Protein AF-A0A9D1J1G8-F1 (afdb_monomer_lite)

pLDDT: mean 74.61, std 20.09, range [32.44, 95.44]

Radius of gyration: 27.11 Å; chains: 1; bounding box: 72×52×48 Å

Foldseek 3Di:
DPPVVVVVVVVVVVVVVVVVVVVVVVVVVVVVVVVPVPDDDDDDDDDDDDDDDDPPPPPPPPPPDPPCVVVCVLVVPVVLVVLVVVLVVCVVVVHDPVVNVVSVVVND

Structure (mmCIF, N/CA/C/O backbone):
data_AF-A0A9D1J1G8-F1
#
_entry.id   AF-A0A9D1J1G8-F1
#
loop_
_atom_site.group_PDB
_atom_site.id
_atom_site.type_symbol
_atom_site.label_atom_id
_atom_site.label_alt_id
_atom_site.label_comp_id
_atom_site.label_asym_id
_atom_site.label_entity_id
_atom_site.label_seq_id
_atom_site.pdbx_PDB_ins_code
_atom_site.Cartn_x
_atom_site.Cartn_y
_atom_site.Cartn_z
_atom_site.occupancy
_atom_site.B_iso_or_equiv
_atom_site.auth_seq_id
_atom_site.auth_comp_id
_atom_site.auth_asym_id
_atom_site.auth_atom_id
_atom_site.pdbx_PDB_model_num
ATOM 1 N N . MET A 1 1 ? -10.221 23.914 15.869 1.00 51.41 1 MET A N 1
ATOM 2 C CA . MET A 1 1 ? -11.059 23.034 16.709 1.00 51.41 1 MET A CA 1
ATOM 3 C C . MET A 1 1 ? -10.956 21.593 16.200 1.00 51.41 1 MET A C 1
ATOM 5 O O . MET A 1 1 ? -11.740 21.221 15.337 1.00 51.41 1 MET A O 1
ATOM 9 N N . PRO A 1 2 ? -9.970 20.794 16.645 1.00 52.69 2 PRO A N 1
ATOM 10 C CA . PRO A 1 2 ? -9.877 19.368 16.326 1.00 52.69 2 PRO A CA 1
ATOM 11 C C . PRO A 1 2 ? -10.557 18.539 17.432 1.00 52.69 2 PRO A C 1
ATOM 13 O O . PRO A 1 2 ? -9.885 18.036 18.318 1.00 52.69 2 PRO A O 1
ATOM 16 N N . GLN A 1 3 ? -11.894 18.456 17.438 1.00 66.38 3 GLN A N 1
ATOM 17 C CA . GLN A 1 3 ? -12.656 17.749 18.493 1.00 66.38 3 GLN A CA 1
ATOM 18 C C . GLN A 1 3 ? -13.189 16.365 18.071 1.00 66.38 3 GLN A C 1
ATOM 20 O O . GLN A 1 3 ? -13.595 15.580 18.918 1.00 66.38 3 GLN A O 1
ATOM 25 N N . GLY A 1 4 ? -13.140 16.017 16.781 1.00 74.12 4 GLY A N 1
ATOM 26 C CA . GLY A 1 4 ? -13.758 14.779 16.285 1.00 74.12 4 GLY A CA 1
ATOM 27 C C . GLY A 1 4 ? -13.028 13.480 16.657 1.00 74.12 4 GLY A C 1
ATOM 28 O O . GLY A 1 4 ? -13.652 12.424 16.689 1.00 74.12 4 GLY A O 1
ATOM 29 N N . GLN A 1 5 ? -11.722 13.525 16.950 1.00 73.38 5 GLN A N 1
ATOM 30 C CA . GLN A 1 5 ? -10.955 12.311 17.278 1.00 73.38 5 GLN A CA 1
ATOM 31 C C . GLN A 1 5 ? -11.284 11.785 18.681 1.00 73.38 5 GLN A C 1
ATOM 33 O O . GLN A 1 5 ? -11.496 10.586 18.858 1.00 73.38 5 GLN A O 1
ATOM 38 N N . ASP A 1 6 ? -11.419 12.680 19.661 1.00 82.31 6 ASP A N 1
ATOM 39 C CA . ASP A 1 6 ? -11.767 12.301 21.034 1.00 82.31 6 ASP A CA 1
ATOM 40 C C . ASP A 1 6 ? -13.199 11.755 21.131 1.00 82.31 6 ASP A C 1
ATOM 42 O O . ASP A 1 6 ? -13.463 10.790 21.854 1.00 82.31 6 ASP A O 1
ATOM 46 N N . GLU A 1 7 ? -14.129 12.332 20.367 1.00 82.19 7 GLU A N 1
ATOM 47 C CA . GLU A 1 7 ? -15.512 11.856 20.276 1.00 82.19 7 GLU A CA 1
ATOM 48 C C . GLU A 1 7 ? -15.600 10.476 19.618 1.00 82.19 7 GLU A C 1
ATOM 50 O O . GLU A 1 7 ? -16.327 9.605 20.104 1.00 82.19 7 GLU A O 1
ATOM 55 N N . MET A 1 8 ? -14.812 10.239 18.566 1.00 84.38 8 MET A N 1
ATOM 56 C CA . MET A 1 8 ? -14.749 8.939 17.902 1.00 84.38 8 MET A CA 1
ATOM 57 C C . MET A 1 8 ? -14.216 7.852 18.844 1.00 84.38 8 MET A C 1
ATOM 59 O O . MET A 1 8 ? -14.795 6.767 18.902 1.00 84.38 8 MET A O 1
ATOM 63 N N . HIS A 1 9 ? -13.189 8.142 19.650 1.00 89.75 9 HIS A N 1
ATOM 64 C CA . HIS A 1 9 ? -12.688 7.197 20.655 1.00 89.75 9 HIS A CA 1
ATOM 65 C C . HIS A 1 9 ? -13.723 6.888 21.745 1.00 89.75 9 HIS A C 1
ATOM 67 O O . HIS A 1 9 ? -13.885 5.728 22.131 1.00 89.75 9 HIS A O 1
ATOM 73 N N . ARG A 1 10 ? -14.476 7.890 22.216 1.00 89.50 10 ARG A N 1
ATOM 74 C CA . ARG A 1 10 ? -15.559 7.672 23.194 1.00 89.50 10 ARG A CA 1
ATOM 75 C C . ARG A 1 10 ? -16.695 6.836 22.613 1.00 89.50 10 ARG A C 1
ATOM 77 O O . ARG A 1 10 ? -17.200 5.938 23.284 1.00 89.50 10 ARG A O 1
ATOM 84 N N . MET A 1 11 ? -17.066 7.093 21.360 1.00 90.19 11 MET A N 1
ATOM 85 C CA . MET A 1 11 ? -18.099 6.324 20.669 1.00 90.19 11 MET A CA 1
ATOM 86 C C . MET A 1 11 ? -17.666 4.871 20.445 1.00 90.19 11 MET A C 1
ATOM 88 O O . MET A 1 11 ? -18.468 3.961 20.640 1.00 90.19 11 MET A O 1
ATOM 92 N N . GLN A 1 12 ? -16.394 4.634 20.110 1.00 92.19 12 GLN A N 1
ATOM 93 C CA . GLN A 1 12 ? -15.840 3.282 20.000 1.00 92.19 12 GLN A CA 1
ATOM 94 C C . GLN A 1 12 ? -15.898 2.532 21.338 1.00 92.19 12 GLN A C 1
ATOM 96 O O . GLN A 1 12 ? -16.335 1.381 21.373 1.00 92.19 12 GLN A O 1
ATOM 101 N N . GLN A 1 13 ? -15.519 3.180 22.445 1.00 92.56 13 GLN A N 1
ATOM 102 C CA . GLN A 1 13 ? -15.593 2.577 23.781 1.00 92.56 13 GLN A CA 1
ATOM 103 C C . GLN A 1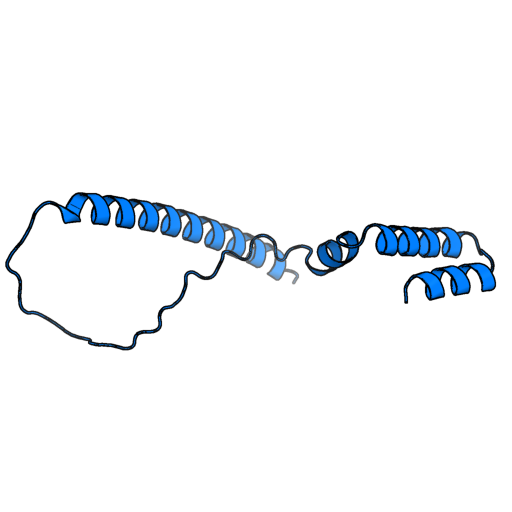 13 ? -17.033 2.203 24.167 1.00 92.56 13 GLN A C 1
ATOM 105 O O . GLN A 1 13 ? -17.270 1.100 24.668 1.00 92.56 13 GLN A O 1
ATOM 110 N N . ASP A 1 14 ? -18.003 3.081 23.894 1.00 92.81 14 ASP A N 1
ATOM 111 C CA . ASP A 1 14 ? -19.423 2.806 24.150 1.00 92.81 14 ASP A CA 1
ATOM 112 C C . ASP A 1 14 ? -19.954 1.663 23.268 1.00 92.81 14 ASP A C 1
ATOM 114 O O . ASP A 1 14 ? -20.630 0.754 23.759 1.00 92.81 14 ASP A O 1
ATOM 118 N N . ALA A 1 15 ? -19.588 1.648 21.982 1.00 93.25 15 ALA A N 1
ATOM 119 C CA . ALA A 1 15 ? -19.988 0.601 21.046 1.00 93.25 15 ALA A CA 1
ATOM 120 C C . ALA A 1 15 ? -19.492 -0.784 21.488 1.00 93.25 15 ALA A C 1
ATOM 122 O O . ALA A 1 15 ? -20.278 -1.734 21.534 1.00 93.25 15 ALA A O 1
ATOM 123 N N . VAL A 1 16 ? -18.216 -0.899 21.874 1.00 95.31 16 VAL A N 1
ATOM 124 C CA . VAL A 1 16 ? -17.632 -2.165 22.351 1.00 95.31 16 VAL A CA 1
ATOM 125 C C . VAL A 1 16 ? -18.343 -2.653 23.614 1.00 95.31 16 VAL A C 1
ATOM 127 O O . VAL A 1 16 ? -18.727 -3.824 23.688 1.00 95.31 16 VAL A O 1
ATOM 130 N N . ARG A 1 17 ? -18.593 -1.758 24.578 1.00 94.75 17 ARG A N 1
ATOM 131 C CA . ARG A 1 17 ? -19.307 -2.091 25.819 1.00 94.75 17 ARG A CA 1
ATOM 132 C C . ARG A 1 17 ? -20.711 -2.642 25.540 1.00 94.75 17 ARG A C 1
ATOM 134 O O . ARG A 1 17 ? -21.082 -3.672 26.102 1.00 94.75 17 ARG A O 1
ATOM 141 N N . ARG A 1 18 ? -21.470 -2.003 24.641 1.00 90.25 18 ARG A N 1
ATOM 142 C CA . ARG A 1 18 ? -22.824 -2.449 24.260 1.00 90.25 18 ARG A CA 1
ATOM 143 C C . ARG A 1 18 ? -22.825 -3.790 23.536 1.00 90.25 18 ARG A C 1
ATOM 145 O O . ARG A 1 18 ? -23.690 -4.620 23.805 1.00 90.25 18 ARG A O 1
ATOM 152 N N . VAL A 1 19 ? -21.868 -4.023 22.635 1.00 92.69 19 VAL A N 1
ATOM 153 C CA . VAL A 1 19 ? -21.735 -5.311 21.931 1.00 92.69 19 VAL A CA 1
ATOM 154 C C . VAL A 1 19 ? -21.444 -6.435 22.922 1.00 92.69 19 VAL A C 1
ATOM 156 O O . VAL A 1 19 ? -22.031 -7.511 22.816 1.00 92.69 19 VAL A O 1
ATOM 159 N N . GLN A 1 20 ? -20.590 -6.184 23.914 1.00 93.19 20 GLN A N 1
ATOM 160 C CA . GLN A 1 20 ? -20.265 -7.170 24.941 1.00 93.19 20 GLN A CA 1
ATOM 161 C C . GLN A 1 20 ? -21.474 -7.498 25.827 1.00 93.19 20 GLN A C 1
ATOM 163 O O . GLN A 1 20 ? -21.768 -8.673 26.055 1.00 93.19 20 GLN A O 1
ATOM 168 N N . GLU A 1 21 ? -22.212 -6.479 26.274 1.00 95.44 21 GLU A N 1
ATOM 169 C CA . GLU A 1 21 ? -23.447 -6.667 27.042 1.00 95.44 21 GLU A CA 1
ATOM 170 C C . GLU A 1 21 ? -24.496 -7.444 26.233 1.00 95.44 21 GLU A C 1
ATOM 172 O O . GLU A 1 21 ? -25.083 -8.409 26.729 1.00 95.44 21 GLU A O 1
ATOM 177 N N . MET A 1 22 ? -24.677 -7.086 24.959 1.00 93.31 22 MET A N 1
ATOM 178 C CA . MET A 1 22 ? -25.604 -7.764 24.055 1.00 93.31 22 MET A CA 1
ATOM 179 C C . MET A 1 22 ? -25.199 -9.219 23.809 1.00 93.31 22 MET A C 1
ATOM 181 O O . MET A 1 22 ? -26.059 -10.097 23.822 1.00 93.31 22 MET A O 1
ATOM 185 N N . GLN A 1 23 ? -23.907 -9.499 23.628 1.00 94.56 23 GLN A N 1
ATOM 186 C CA . GLN A 1 23 ? -23.418 -10.861 23.437 1.00 94.56 23 GLN A CA 1
ATOM 187 C C . GLN A 1 23 ? -23.609 -11.708 24.700 1.00 94.56 23 GLN A C 1
ATOM 189 O O . GLN A 1 23 ? -24.049 -12.854 24.601 1.00 94.56 23 GLN A O 1
ATOM 194 N N . ASN A 1 24 ? -23.326 -11.151 25.881 1.00 92.81 24 ASN A N 1
ATOM 195 C CA . ASN A 1 24 ? -23.549 -11.839 27.151 1.00 92.81 24 ASN A CA 1
ATOM 196 C C . ASN A 1 24 ? -25.042 -12.142 27.357 1.00 92.81 24 ASN A C 1
ATOM 198 O O . ASN A 1 24 ? -25.415 -13.271 27.671 1.00 92.81 24 ASN A O 1
ATOM 202 N N . ARG A 1 25 ? -25.908 -11.161 27.074 1.00 88.69 25 ARG A N 1
ATOM 203 C CA . ARG A 1 25 ? -27.366 -11.318 27.130 1.00 88.69 25 ARG A CA 1
ATOM 204 C C . ARG A 1 25 ? -27.885 -12.345 26.123 1.00 88.69 25 ARG A C 1
ATOM 206 O O . ARG A 1 25 ? -28.763 -13.128 26.464 1.00 88.69 25 ARG A O 1
ATOM 213 N N . ALA A 1 26 ? -27.354 -12.364 24.901 1.00 91.25 26 ALA A N 1
ATOM 214 C CA . ALA A 1 26 ? -27.747 -13.324 23.872 1.00 91.25 26 ALA A CA 1
ATOM 215 C C . ALA A 1 26 ? -27.361 -14.756 24.260 1.00 91.25 26 ALA A C 1
ATOM 217 O O . ALA A 1 26 ? -28.171 -15.665 24.107 1.00 91.25 26 ALA A O 1
ATOM 218 N N . ARG A 1 27 ? -26.158 -14.951 24.815 1.00 88.44 27 ARG A N 1
ATOM 219 C CA . ARG A 1 27 ? -25.720 -16.253 25.340 1.00 88.44 27 ARG A CA 1
ATOM 220 C C . ARG A 1 27 ? -26.648 -16.735 26.452 1.00 88.44 27 ARG A C 1
ATOM 222 O O . ARG A 1 27 ? -27.219 -17.810 26.327 1.00 88.44 27 ARG A O 1
ATOM 229 N N . GLN A 1 28 ? -26.913 -15.881 27.442 1.00 86.31 28 GLN A N 1
ATOM 230 C CA . GLN A 1 28 ? -27.847 -16.195 28.528 1.00 86.31 28 GLN A CA 1
ATOM 231 C C . GLN A 1 28 ? -29.263 -16.498 28.021 1.00 86.31 28 GLN A C 1
ATOM 233 O O . GLN A 1 28 ? -29.912 -17.404 28.533 1.00 86.31 28 GLN A O 1
ATOM 238 N N . ALA A 1 29 ? -29.744 -15.781 27.000 1.00 82.88 29 ALA A N 1
ATOM 239 C CA . ALA A 1 29 ? -31.050 -16.038 26.397 1.00 82.88 29 ALA A CA 1
ATOM 240 C C . ALA A 1 29 ? -31.102 -17.382 25.650 1.00 82.88 29 ALA A C 1
ATOM 242 O O . ALA A 1 29 ? -32.117 -18.074 25.726 1.00 82.88 29 ALA A O 1
ATOM 243 N N . VAL A 1 30 ? -30.029 -17.779 24.956 1.00 83.38 30 VAL A N 1
ATOM 244 C CA . VAL A 1 30 ? -29.929 -19.091 24.288 1.00 83.38 30 VAL A CA 1
ATOM 245 C C . VAL A 1 30 ? -29.841 -20.222 25.313 1.00 83.38 30 VAL A C 1
ATOM 247 O O . VAL A 1 30 ? -30.518 -21.236 25.144 1.00 83.38 30 VAL A O 1
ATOM 250 N N . ASP A 1 31 ? -29.081 -20.036 26.393 1.00 76.25 31 ASP A N 1
ATOM 251 C CA . ASP A 1 31 ? -28.976 -21.014 27.481 1.00 76.25 31 ASP A CA 1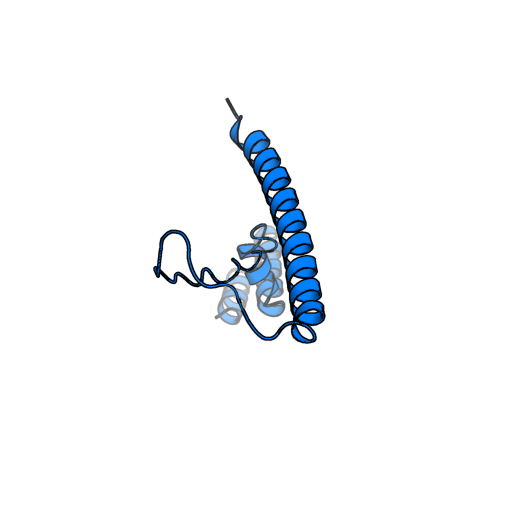
ATOM 252 C C . ASP A 1 31 ? -30.318 -21.174 28.219 1.00 76.25 31 ASP A C 1
ATOM 254 O O . ASP A 1 31 ? -30.792 -22.297 28.397 1.00 76.25 31 ASP A O 1
ATOM 258 N N . HIS A 1 32 ? -31.014 -20.074 28.535 1.00 72.94 32 HIS A N 1
ATOM 259 C CA . HIS A 1 32 ? -32.374 -20.129 29.090 1.00 72.94 32 HIS A CA 1
ATOM 260 C C . HIS A 1 32 ? -33.392 -20.737 28.118 1.00 72.94 32 HIS A C 1
ATOM 262 O O . HIS A 1 32 ? -34.282 -21.464 28.554 1.00 72.94 32 HIS A O 1
ATOM 268 N N . SER A 1 33 ? -33.261 -20.493 26.811 1.00 69.00 33 SER A N 1
ATOM 269 C CA . SER A 1 33 ? -34.135 -21.110 25.801 1.00 69.00 33 SER A CA 1
ATOM 270 C C . SER A 1 33 ? -33.894 -22.617 25.681 1.00 69.00 33 SER A C 1
ATOM 272 O O . SER A 1 33 ? -34.836 -23.372 25.456 1.00 69.00 33 SER A O 1
ATOM 274 N N . ARG A 1 34 ? -32.651 -23.078 25.869 1.00 61.84 34 ARG A N 1
ATOM 275 C CA . ARG A 1 34 ? -32.318 -24.510 25.906 1.00 61.84 34 ARG A CA 1
ATOM 276 C C . ARG A 1 34 ? -32.794 -25.186 27.190 1.00 61.84 34 ARG A C 1
ATOM 278 O O . ARG A 1 34 ? -33.265 -26.316 27.120 1.00 61.84 34 ARG A O 1
ATOM 285 N N . GLN A 1 35 ? -32.728 -24.502 28.331 1.00 58.28 35 GLN A N 1
ATOM 286 C CA . GLN A 1 35 ? -33.202 -25.041 29.609 1.00 58.28 35 GLN A CA 1
ATOM 287 C C . GLN A 1 35 ? -34.743 -25.017 29.721 1.00 58.28 35 GLN A C 1
ATOM 289 O O . GLN A 1 35 ? -35.326 -25.924 30.309 1.00 58.28 35 GLN A O 1
ATOM 294 N N . GLY A 1 36 ? -35.415 -24.031 29.111 1.00 51.59 36 GLY A N 1
ATOM 295 C CA . GLY A 1 36 ? -36.880 -23.891 29.100 1.00 51.59 36 GLY A CA 1
ATOM 296 C C . GLY A 1 36 ? -37.618 -24.773 28.083 1.00 51.59 36 GLY A C 1
ATOM 297 O O . GLY A 1 36 ? -38.835 -24.900 28.159 1.00 51.59 36 GLY A O 1
ATOM 298 N N . ALA A 1 37 ? -36.908 -25.430 27.159 1.00 47.94 37 ALA A N 1
ATOM 299 C CA . ALA A 1 37 ? -37.511 -26.319 26.159 1.00 47.94 37 ALA A CA 1
ATOM 300 C C . ALA A 1 37 ? -37.895 -27.715 26.700 1.00 47.94 37 ALA A C 1
ATOM 302 O O . ALA A 1 37 ? -38.312 -28.571 25.921 1.00 47.94 37 ALA A O 1
ATOM 303 N N . SER A 1 38 ? -37.761 -27.961 28.010 1.00 47.62 38 SER A N 1
ATOM 304 C CA . SER A 1 38 ? -38.104 -29.251 28.633 1.00 47.62 38 SER A CA 1
ATOM 305 C C . SER A 1 38 ? -39.159 -29.186 29.740 1.00 47.62 38 SER A C 1
ATOM 307 O O . SER A 1 38 ? -39.502 -30.235 30.276 1.00 47.62 38 SER A O 1
ATOM 309 N N . ASP A 1 39 ? -39.743 -28.017 30.034 1.00 48.03 39 ASP A N 1
ATOM 310 C CA . ASP A 1 39 ? -40.888 -27.951 30.949 1.00 48.03 39 ASP A CA 1
ATOM 311 C C . ASP A 1 39 ? -41.768 -26.717 30.701 1.00 48.03 39 ASP A C 1
ATOM 313 O O . ASP A 1 39 ? -41.542 -25.657 31.281 1.00 48.03 39 ASP A O 1
ATOM 317 N N . GLN A 1 40 ? -42.734 -26.850 29.784 1.00 38.84 40 GLN A N 1
ATOM 318 C CA . GLN A 1 40 ? -44.114 -26.348 29.920 1.00 38.84 40 GLN A CA 1
ATOM 319 C C . GLN A 1 40 ? -44.850 -26.422 28.581 1.00 38.84 40 GLN A C 1
ATOM 321 O O . GLN A 1 40 ? -44.796 -25.532 27.731 1.00 38.84 40 GLN A O 1
ATOM 326 N N . GLY A 1 41 ? -45.602 -27.509 28.426 1.00 44.62 41 GLY A N 1
ATOM 327 C CA . GLY A 1 41 ? -46.804 -27.488 27.614 1.00 44.62 41 GLY A CA 1
ATOM 328 C C . GLY A 1 41 ? -47.916 -26.714 28.33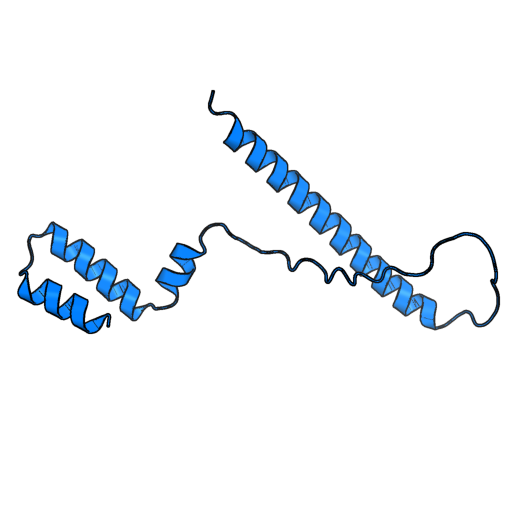2 1.00 44.62 41 GLY A C 1
ATOM 329 O O . GLY A 1 41 ? -48.097 -26.849 29.536 1.00 44.62 41 GLY A O 1
ATOM 330 N N . ALA A 1 42 ? -48.695 -2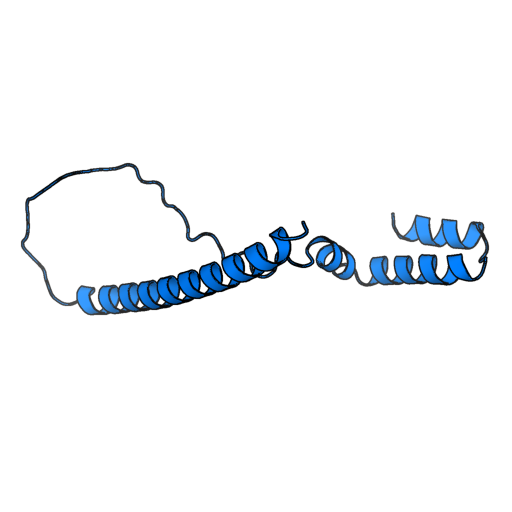5.992 27.526 1.00 45.53 42 ALA A N 1
ATOM 331 C CA . ALA A 1 42 ? -50.022 -25.434 27.795 1.00 45.53 42 ALA A CA 1
ATOM 332 C C . ALA A 1 42 ? -50.143 -24.136 28.633 1.00 45.53 42 ALA A C 1
ATOM 334 O O . ALA A 1 42 ? -49.863 -24.090 29.822 1.00 45.53 42 ALA A O 1
ATOM 335 N N . LYS A 1 43 ? -50.788 -23.155 27.971 1.00 43.75 43 LYS A N 1
ATOM 336 C CA . LYS A 1 43 ? -51.407 -21.896 28.438 1.00 43.75 43 LYS A CA 1
ATOM 337 C C . LYS A 1 43 ? -50.496 -20.680 28.648 1.00 43.75 43 LYS A C 1
ATOM 339 O O . LYS A 1 43 ? -49.972 -20.482 29.729 1.00 43.75 43 LYS A O 1
ATOM 344 N N . GLN A 1 44 ? -50.543 -19.752 27.685 1.00 36.25 44 GLN A N 1
ATOM 345 C CA . GLN A 1 44 ? -51.166 -18.442 27.928 1.00 36.25 44 GLN A CA 1
ATOM 346 C C . GLN A 1 44 ? -51.501 -17.755 26.594 1.00 36.25 44 GLN A C 1
ATOM 348 O O . GLN A 1 44 ? -50.623 -17.297 25.868 1.00 36.25 44 GLN A O 1
ATOM 353 N N . GLU A 1 45 ? -52.791 -17.680 26.272 1.00 46.09 45 GLU A N 1
ATOM 354 C CA . GLU A 1 45 ? -53.298 -16.761 25.259 1.00 46.09 45 GLU A CA 1
ATOM 355 C C . GLU A 1 45 ? -53.558 -15.378 25.878 1.00 46.09 45 GLU A C 1
ATOM 357 O O . GLU A 1 45 ? -54.089 -15.266 26.984 1.00 46.09 45 GLU A O 1
ATOM 362 N N . LYS A 1 46 ? -53.313 -14.361 25.042 1.00 42.56 46 LYS A N 1
ATOM 363 C CA . LYS A 1 46 ? -53.991 -13.056 24.953 1.00 42.56 46 LYS A CA 1
ATOM 364 C C . LYS A 1 46 ? -53.432 -11.871 25.758 1.00 42.56 46 LYS A C 1
ATOM 366 O O . LYS A 1 46 ? -53.689 -11.708 26.944 1.00 42.56 46 LYS A O 1
ATOM 371 N N . GLY A 1 47 ? -52.832 -10.935 25.013 1.00 33.81 47 GLY A N 1
ATOM 372 C CA . GLY A 1 47 ? -52.800 -9.515 25.367 1.00 33.81 47 GLY A CA 1
ATOM 373 C C . GLY A 1 47 ? -51.714 -8.703 24.659 1.00 33.81 47 GLY A C 1
ATOM 374 O O . GLY A 1 47 ? -50.560 -8.772 25.051 1.00 33.81 47 GLY A O 1
ATOM 375 N N . THR A 1 48 ? -52.129 -7.857 23.707 1.00 32.44 48 THR A N 1
ATOM 376 C CA . THR A 1 48 ? -51.419 -6.652 23.224 1.00 32.44 48 THR A CA 1
ATOM 377 C C . THR A 1 48 ? -50.320 -6.821 22.158 1.00 32.44 48 THR A C 1
ATOM 379 O O . THR A 1 48 ? -49.141 -6.994 22.430 1.00 32.44 48 THR A O 1
ATOM 382 N N . SER A 1 49 ? -50.778 -6.599 20.920 1.00 41.03 49 SER A N 1
ATOM 383 C CA . SER A 1 49 ? -50.187 -5.719 19.898 1.00 41.03 49 SER A CA 1
ATOM 384 C C . SER A 1 49 ? -48.833 -6.068 19.268 1.00 41.03 49 SER A C 1
ATOM 386 O O . SER A 1 49 ? -47.773 -5.825 19.835 1.00 41.03 49 SER A O 1
ATOM 388 N N . ARG A 1 50 ? -48.944 -6.385 17.967 1.00 37.91 50 ARG A N 1
ATOM 389 C CA . ARG A 1 50 ? -48.011 -6.136 16.847 1.00 37.91 50 ARG A CA 1
ATOM 390 C C . ARG A 1 50 ? -47.401 -7.401 16.248 1.00 37.91 50 ARG A C 1
ATOM 392 O O . ARG A 1 50 ? -46.233 -7.717 16.444 1.00 37.91 50 ARG A O 1
ATOM 399 N N . GLN A 1 51 ? -48.212 -8.062 15.423 1.00 38.00 51 GLN A N 1
ATOM 400 C CA . GLN A 1 51 ? -47.695 -8.850 14.315 1.00 38.00 51 GLN A CA 1
ATOM 401 C C . GLN A 1 51 ? -46.859 -7.953 13.392 1.00 38.00 51 GLN A C 1
ATOM 403 O O . GLN A 1 51 ? -47.308 -6.912 12.917 1.00 38.00 51 GLN A O 1
ATOM 408 N N . GLU A 1 52 ? -45.630 -8.413 13.187 1.00 43.00 52 GLU A N 1
ATOM 409 C CA . GLU A 1 52 ? -45.028 -8.564 11.867 1.00 43.00 52 GLU A CA 1
ATOM 410 C C . GLU A 1 52 ? -44.753 -7.276 11.088 1.00 43.00 52 GLU A C 1
ATOM 412 O O . GLU A 1 52 ? -45.413 -6.922 10.119 1.00 43.00 52 GLU A O 1
ATOM 417 N N . GLN A 1 53 ? -43.596 -6.693 11.390 1.00 37.28 53 GLN A N 1
ATOM 418 C CA . GLN A 1 53 ? -42.617 -6.621 10.315 1.00 37.28 53 GLN A CA 1
ATOM 419 C C . GLN A 1 53 ? -41.354 -7.333 10.780 1.00 37.28 53 GLN A C 1
ATOM 421 O O . GLN A 1 53 ? -40.549 -6.810 11.548 1.00 37.28 53 GLN A O 1
ATOM 426 N N . SER A 1 54 ? -41.248 -8.583 10.338 1.00 49.00 54 SER A N 1
ATOM 427 C CA . SER A 1 54 ? -40.005 -9.328 10.300 1.00 49.00 54 SER A CA 1
ATOM 428 C C . SER A 1 54 ? -39.016 -8.524 9.461 1.00 49.00 54 SER A C 1
ATOM 430 O O . SER A 1 54 ? -39.040 -8.555 8.235 1.00 49.00 54 SER A O 1
ATOM 432 N N . VAL A 1 55 ? -38.162 -7.757 10.123 1.00 44.94 55 VAL A N 1
ATOM 433 C CA . VAL A 1 55 ? -36.805 -7.602 9.629 1.00 44.94 55 VAL A CA 1
ATOM 434 C C . VAL A 1 55 ? -36.002 -8.483 10.555 1.00 44.94 55 VAL A C 1
ATOM 436 O O . VAL A 1 55 ? -35.714 -8.116 11.693 1.00 44.94 55 VAL A O 1
ATOM 439 N N . ALA A 1 56 ? -35.702 -9.689 10.082 1.00 50.06 56 ALA A N 1
ATOM 440 C CA . ALA A 1 56 ? -34.568 -10.441 10.569 1.00 50.06 56 ALA A CA 1
ATOM 441 C C . ALA A 1 56 ? -33.339 -9.539 10.395 1.00 50.06 56 ALA A C 1
ATOM 443 O O . ALA A 1 56 ? -32.660 -9.568 9.371 1.00 50.06 56 ALA A O 1
ATOM 444 N N . ALA A 1 57 ? -33.086 -8.673 11.373 1.00 54.88 57 ALA A N 1
ATOM 445 C CA . ALA A 1 57 ? -31.804 -8.030 11.525 1.00 54.88 57 ALA A CA 1
ATOM 446 C C . ALA A 1 57 ? -30.884 -9.153 11.987 1.00 54.88 57 ALA A C 1
ATOM 448 O O . ALA A 1 57 ? -30.739 -9.423 13.180 1.00 54.88 57 ALA A O 1
ATOM 449 N N . ALA A 1 58 ? -30.342 -9.874 11.000 1.00 54.81 58 ALA A N 1
ATOM 450 C CA . ALA A 1 58 ? -29.150 -10.675 11.175 1.00 54.81 58 ALA A CA 1
ATOM 451 C C . ALA A 1 58 ? -28.211 -9.892 12.102 1.00 54.81 58 ALA A C 1
ATOM 453 O O . ALA A 1 58 ? -28.090 -8.673 11.917 1.00 54.81 58 ALA A O 1
ATOM 454 N N . PRO A 1 59 ? -27.593 -10.539 13.108 1.00 55.62 59 PRO A N 1
ATOM 455 C CA . PRO A 1 59 ? -26.644 -9.846 13.961 1.00 55.62 59 PRO A CA 1
ATOM 456 C C . PRO A 1 59 ? -25.683 -9.111 13.024 1.00 55.62 59 PRO A C 1
ATOM 458 O O . PRO A 1 59 ? -25.142 -9.766 12.122 1.00 55.62 59 PRO A O 1
ATOM 461 N N . PRO A 1 60 ? -25.527 -7.776 13.136 1.00 56.59 60 PRO A N 1
ATOM 462 C CA . PRO A 1 60 ? -24.503 -7.098 12.372 1.00 56.59 60 PRO A CA 1
ATOM 463 C C . PRO A 1 60 ? -23.226 -7.810 12.783 1.00 56.59 60 PRO A C 1
ATOM 465 O O . PRO A 1 60 ? -22.848 -7.779 13.957 1.00 56.59 60 PRO A O 1
ATOM 468 N N . LYS A 1 61 ? -22.650 -8.585 11.852 1.00 56.62 61 LYS A N 1
ATOM 469 C CA . LYS A 1 61 ? -21.369 -9.245 12.072 1.00 56.62 61 LYS A CA 1
ATOM 470 C C . LYS A 1 61 ? -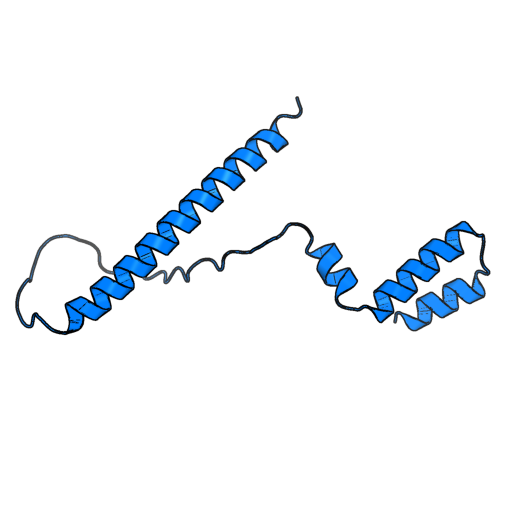20.484 -8.152 12.652 1.00 56.62 61 LYS A C 1
ATOM 472 O O . LYS A 1 61 ? -20.413 -7.097 12.014 1.00 56.62 61 LYS A O 1
ATOM 477 N N . PRO A 1 62 ? -19.902 -8.330 13.851 1.00 50.09 62 PRO A N 1
ATOM 478 C CA . PRO A 1 62 ? -18.971 -7.351 14.362 1.00 50.09 62 PRO A CA 1
ATOM 479 C C . PRO A 1 62 ? -17.902 -7.242 13.285 1.00 50.09 62 PRO A C 1
ATOM 481 O O . PRO A 1 62 ? -17.157 -8.190 13.040 1.00 50.09 62 PRO A O 1
ATOM 484 N N . GLN A 1 63 ? -17.929 -6.125 12.560 1.00 55.19 63 GLN A N 1
ATOM 485 C CA . GLN A 1 63 ? -16.879 -5.697 11.658 1.00 55.19 63 GLN A CA 1
ATOM 486 C C . GLN A 1 63 ? -15.698 -5.402 12.576 1.00 55.19 63 GLN A C 1
ATOM 488 O O . GLN A 1 63 ? -15.454 -4.266 12.975 1.00 55.19 63 GLN A O 1
ATOM 493 N N . GLY A 1 64 ? -15.053 -6.477 13.028 1.00 54.47 64 GLY A N 1
ATOM 494 C CA . GLY A 1 64 ? -13.797 -6.430 13.733 1.00 54.47 64 GLY A CA 1
ATOM 495 C C . GLY A 1 64 ? -12.821 -5.714 12.821 1.00 54.47 64 GLY A C 1
ATOM 496 O O . GLY A 1 64 ? -12.659 -6.097 11.668 1.00 54.47 64 GLY A O 1
ATOM 497 N N . ALA A 1 65 ? -12.241 -4.640 13.343 1.00 57.00 65 ALA A N 1
ATOM 498 C CA . ALA A 1 65 ? -11.122 -3.935 12.745 1.00 57.00 65 ALA A CA 1
ATOM 499 C C . ALA A 1 65 ? -11.332 -3.468 11.289 1.00 57.00 65 ALA A C 1
ATOM 501 O O . ALA A 1 65 ? -10.597 -3.848 10.389 1.00 57.00 65 ALA A O 1
ATOM 502 N N . GLN A 1 66 ? -12.213 -2.488 11.063 1.00 55.53 66 GLN A N 1
ATOM 503 C CA . GLN A 1 66 ? -12.122 -1.641 9.854 1.00 55.53 66 GLN A CA 1
ATOM 504 C C . GLN A 1 66 ? -10.875 -0.721 9.845 1.00 55.53 66 GLN A C 1
ATOM 506 O O . GLN A 1 66 ? -10.805 0.231 9.076 1.00 55.53 66 GLN A O 1
ATOM 511 N N . GLY A 1 67 ? -9.887 -0.969 10.711 1.00 63.34 67 GLY A N 1
ATOM 512 C CA . GLY A 1 67 ? -8.766 -0.065 10.962 1.00 63.34 67 GLY A CA 1
ATOM 513 C C . GLY A 1 67 ? -7.654 -0.079 9.914 1.00 63.34 67 GLY A C 1
ATOM 514 O O . GLY A 1 67 ? -6.880 0.865 9.882 1.00 63.34 67 GLY A O 1
ATOM 515 N N . ILE A 1 68 ? -7.559 -1.096 9.052 1.00 63.38 68 ILE A N 1
ATOM 516 C CA . ILE A 1 68 ? -6.497 -1.179 8.030 1.00 63.38 68 ILE A CA 1
ATOM 517 C C . ILE A 1 68 ? -6.918 -1.984 6.796 1.00 63.38 68 ILE A C 1
ATOM 519 O O . ILE A 1 68 ? -6.062 -2.477 6.083 1.00 63.38 68 ILE A O 1
ATOM 523 N N . ALA A 1 69 ? -8.213 -2.075 6.473 1.00 70.56 69 ALA A N 1
ATOM 524 C CA . ALA A 1 69 ? -8.695 -2.802 5.287 1.00 70.56 69 ALA A CA 1
ATOM 525 C C . ALA A 1 69 ? -7.852 -2.612 3.993 1.00 70.56 69 ALA A C 1
ATOM 527 O O . ALA A 1 69 ? -7.588 -3.612 3.327 1.00 70.56 69 ALA A O 1
ATOM 528 N N . PRO A 1 70 ? -7.363 -1.401 3.636 1.00 77.56 70 PRO A N 1
ATOM 529 C CA . PRO A 1 70 ? -6.476 -1.247 2.479 1.00 77.56 70 PRO A CA 1
ATOM 530 C C . PRO A 1 70 ? -5.059 -1.806 2.691 1.00 77.56 70 PRO A C 1
ATOM 532 O O . PRO A 1 70 ? -4.458 -2.282 1.736 1.00 77.56 70 PRO A O 1
ATOM 535 N N . LEU A 1 71 ? -4.522 -1.768 3.915 1.00 81.25 71 LEU A N 1
ATOM 536 C CA . LEU A 1 71 ? -3.221 -2.361 4.244 1.00 81.25 71 LEU A CA 1
ATOM 537 C C . LEU A 1 71 ? -3.298 -3.888 4.344 1.00 81.25 71 LEU A C 1
ATOM 539 O O . LEU A 1 71 ? -2.360 -4.574 3.961 1.00 81.25 71 LEU A O 1
ATOM 543 N N . ASP A 1 72 ? -4.420 -4.407 4.831 1.00 83.88 72 ASP A N 1
ATOM 544 C CA . ASP A 1 72 ? -4.676 -5.841 4.947 1.00 83.88 72 ASP A CA 1
ATOM 545 C C . ASP A 1 72 ? -4.820 -6.460 3.550 1.00 83.88 72 ASP A C 1
ATOM 547 O O . ASP A 1 72 ? -4.159 -7.441 3.229 1.00 83.88 72 ASP A O 1
ATOM 551 N N . ALA A 1 73 ? -5.574 -5.799 2.663 1.00 82.38 73 ALA A N 1
ATOM 552 C CA . ALA A 1 73 ? -5.660 -6.166 1.250 1.00 82.38 73 ALA A CA 1
ATOM 553 C C . ALA A 1 73 ? -4.313 -6.039 0.517 1.00 82.38 73 ALA A C 1
ATOM 555 O O . ALA A 1 73 ? -4.043 -6.824 -0.388 1.00 82.38 73 ALA A O 1
ATOM 556 N N . LEU A 1 74 ? -3.466 -5.075 0.910 1.00 85.44 74 LEU A N 1
ATOM 557 C CA . LEU A 1 74 ? -2.102 -4.962 0.394 1.00 85.44 74 LEU A CA 1
ATOM 558 C C . LEU A 1 74 ? -1.278 -6.186 0.818 1.00 85.44 74 LEU A C 1
ATOM 560 O O . LEU A 1 74 ? -0.790 -6.902 -0.045 1.00 85.44 74 LEU A O 1
ATOM 564 N N . MET A 1 75 ? -1.198 -6.473 2.124 1.00 86.81 75 MET A N 1
ATOM 565 C CA . MET A 1 75 ? -0.379 -7.558 2.692 1.00 86.81 75 MET A CA 1
ATOM 566 C C . MET A 1 75 ? -0.890 -8.972 2.384 1.00 86.81 75 MET A C 1
ATOM 568 O O . MET A 1 75 ? -0.140 -9.939 2.544 1.00 86.81 75 MET A O 1
ATOM 572 N N . GLN A 1 76 ? -2.140 -9.108 1.938 1.00 90.88 76 GLN A N 1
ATOM 573 C CA . GLN A 1 76 ? -2.745 -10.388 1.576 1.00 90.88 76 GLN A CA 1
ATOM 574 C C . GLN A 1 76 ? -2.026 -11.081 0.410 1.00 90.88 76 GLN A C 1
ATOM 576 O O . GLN A 1 76 ? -2.006 -12.311 0.355 1.00 90.88 76 GLN A O 1
ATOM 581 N N . ASP A 1 77 ? -1.398 -10.311 -0.482 1.00 91.81 77 ASP A N 1
ATOM 582 C CA . ASP A 1 77 ? -0.507 -10.829 -1.516 1.00 91.81 77 ASP A CA 1
ATOM 583 C C . ASP A 1 77 ? 0.943 -10.474 -1.164 1.00 91.81 77 ASP A C 1
ATOM 585 O O . ASP A 1 77 ? 1.432 -9.368 -1.413 1.00 91.81 77 ASP A O 1
ATOM 589 N N . SER A 1 78 ? 1.627 -11.424 -0.525 1.00 90.25 78 SER A N 1
ATOM 590 C CA . SER A 1 78 ? 2.994 -11.229 -0.038 1.00 90.25 78 SER A CA 1
ATOM 591 C C . SER A 1 78 ? 4.006 -11.034 -1.171 1.00 90.25 78 SER A C 1
ATOM 593 O O . SER A 1 78 ? 4.987 -10.318 -0.977 1.00 90.25 78 SER A O 1
ATOM 595 N N . GLU A 1 79 ? 3.772 -11.620 -2.349 1.00 93.31 79 GLU A N 1
ATOM 596 C CA . GLU A 1 79 ? 4.654 -11.479 -3.513 1.00 93.31 79 GLU A CA 1
ATOM 597 C C . GLU A 1 79 ? 4.513 -10.083 -4.125 1.00 93.31 79 GLU A C 1
ATOM 599 O O . GLU A 1 79 ? 5.505 -9.361 -4.256 1.00 93.31 79 GLU A O 1
ATOM 604 N N . ARG A 1 80 ? 3.278 -9.642 -4.393 1.00 91.69 80 ARG A N 1
ATOM 605 C CA . ARG A 1 80 ? 3.013 -8.279 -4.882 1.00 91.69 80 ARG A CA 1
ATOM 606 C C . ARG A 1 80 ? 3.470 -7.224 -3.881 1.00 91.69 80 ARG A C 1
ATOM 608 O O . ARG A 1 80 ? 4.071 -6.228 -4.280 1.00 91.69 80 ARG A O 1
ATOM 615 N N . THR A 1 81 ? 3.241 -7.448 -2.586 1.00 93.44 81 THR A N 1
ATOM 616 C CA . THR A 1 81 ? 3.717 -6.546 -1.522 1.00 93.44 81 THR A CA 1
ATOM 617 C C . THR A 1 81 ? 5.234 -6.426 -1.532 1.00 93.44 81 THR A C 1
ATOM 619 O O . THR A 1 81 ? 5.763 -5.319 -1.440 1.00 93.44 81 THR A O 1
ATOM 622 N N . LEU A 1 82 ? 5.947 -7.545 -1.674 1.00 94.50 82 LEU A N 1
ATOM 623 C CA . LEU A 1 82 ? 7.404 -7.553 -1.744 1.00 94.50 82 LEU A CA 1
ATOM 624 C C . LEU A 1 82 ? 7.906 -6.791 -2.976 1.00 94.50 82 LEU A C 1
ATOM 626 O O . LEU A 1 82 ? 8.808 -5.965 -2.843 1.00 94.50 82 LEU A O 1
ATOM 630 N N . ILE A 1 83 ? 7.294 -6.998 -4.146 1.00 94.62 83 ILE A N 1
ATOM 631 C CA . ILE A 1 83 ? 7.642 -6.263 -5.372 1.00 94.62 83 ILE A CA 1
ATOM 632 C C . ILE A 1 83 ? 7.394 -4.755 -5.192 1.00 94.62 83 ILE A C 1
ATOM 634 O O . ILE A 1 83 ? 8.250 -3.950 -5.554 1.00 94.62 83 ILE A O 1
ATOM 638 N N . LEU A 1 84 ? 6.280 -4.349 -4.574 1.00 93.19 84 LEU A N 1
ATOM 639 C CA . LEU A 1 84 ? 5.986 -2.938 -4.283 1.00 93.19 84 LEU A CA 1
ATOM 640 C C . LEU A 1 84 ? 7.010 -2.306 -3.331 1.00 93.19 84 LEU A C 1
ATOM 642 O O . LEU A 1 84 ? 7.445 -1.176 -3.562 1.00 93.19 84 LEU A O 1
ATOM 646 N N . ILE A 1 85 ? 7.426 -3.029 -2.286 1.00 93.88 85 ILE A N 1
ATOM 647 C CA . ILE A 1 85 ? 8.478 -2.575 -1.365 1.00 93.88 85 ILE A CA 1
ATOM 648 C C . ILE A 1 85 ? 9.811 -2.432 -2.109 1.00 93.88 85 ILE A C 1
ATOM 650 O O . ILE A 1 85 ? 10.498 -1.428 -1.925 1.00 93.88 85 ILE A O 1
ATOM 654 N N . LEU A 1 86 ? 10.161 -3.388 -2.976 1.00 93.62 86 LEU A N 1
ATOM 655 C CA . LEU A 1 86 ? 11.370 -3.316 -3.798 1.00 93.62 86 LEU A CA 1
ATOM 656 C C . LEU A 1 86 ? 11.345 -2.108 -4.736 1.00 93.62 86 LEU A C 1
ATOM 658 O O . LEU A 1 86 ? 12.323 -1.371 -4.779 1.00 93.62 86 LEU A O 1
ATOM 662 N N . ILE A 1 87 ? 10.232 -1.861 -5.432 1.00 93.50 87 ILE A N 1
ATOM 663 C CA . ILE A 1 87 ? 10.052 -0.678 -6.289 1.00 93.50 87 ILE A CA 1
ATOM 664 C C . ILE A 1 87 ? 10.252 0.610 -5.478 1.00 93.50 87 ILE A C 1
ATOM 666 O O . ILE A 1 87 ? 10.979 1.500 -5.914 1.00 93.50 87 ILE A O 1
ATOM 670 N N . LEU A 1 88 ? 9.649 0.709 -4.288 1.00 92.81 88 LEU A N 1
ATOM 671 C CA . LEU A 1 88 ? 9.760 1.886 -3.418 1.00 92.81 88 LEU A CA 1
ATOM 672 C C . LEU A 1 88 ? 11.207 2.123 -2.946 1.00 92.81 88 LEU A C 1
ATOM 674 O O . LEU A 1 88 ? 11.693 3.258 -2.929 1.00 92.81 88 LEU A O 1
ATOM 678 N N . LEU A 1 89 ? 11.901 1.043 -2.585 1.00 93.69 89 LEU A N 1
ATOM 679 C CA . LEU A 1 89 ? 13.280 1.078 -2.105 1.00 93.69 89 LEU A CA 1
ATOM 680 C C . LEU A 1 89 ? 14.239 1.462 -3.241 1.00 93.69 89 LEU A C 1
ATOM 682 O O . LEU A 1 89 ? 15.008 2.411 -3.109 1.00 93.69 89 LEU A O 1
ATOM 686 N N . LEU A 1 90 ? 14.107 0.810 -4.396 1.00 92.81 90 LEU A N 1
ATOM 687 C CA . LEU A 1 90 ? 14.907 1.061 -5.598 1.00 92.81 90 LEU A CA 1
ATOM 688 C C . LEU A 1 90 ? 14.655 2.453 -6.197 1.00 92.81 90 LEU A C 1
ATOM 690 O O . LEU A 1 90 ? 15.584 3.101 -6.684 1.00 92.81 90 LEU A O 1
ATOM 694 N N . SER A 1 91 ? 13.421 2.959 -6.115 1.00 87.19 91 SER A N 1
ATOM 695 C CA . SER A 1 91 ? 13.089 4.321 -6.546 1.00 87.19 91 SER A CA 1
ATOM 696 C C . SER A 1 91 ? 13.841 5.385 -5.739 1.00 87.19 91 SER A C 1
ATOM 698 O O . SER A 1 91 ? 14.090 6.472 -6.263 1.00 87.19 91 SER A O 1
ATOM 700 N N . SER A 1 92 ? 14.208 5.095 -4.487 1.00 84.88 92 SER A N 1
ATOM 701 C CA . SER A 1 92 ? 14.977 6.020 -3.644 1.00 84.88 92 SER A CA 1
ATOM 702 C C . SER A 1 92 ? 16.455 6.078 -4.048 1.00 84.88 92 SER A C 1
ATOM 704 O O . SER A 1 92 ? 17.102 7.112 -3.882 1.00 84.88 92 SER A O 1
ATOM 706 N N . GLU A 1 93 ? 16.975 5.002 -4.645 1.00 86.38 93 GLU A N 1
ATOM 707 C CA . GLU A 1 93 ? 18.383 4.863 -5.040 1.00 86.38 93 GLU A CA 1
ATOM 708 C C . GLU A 1 93 ? 18.655 5.205 -6.517 1.00 86.38 93 GLU A C 1
ATOM 710 O O . GLU A 1 93 ? 19.756 4.981 -7.011 1.00 86.38 93 GLU A O 1
ATOM 715 N N . LYS A 1 94 ? 17.682 5.797 -7.230 1.00 81.94 94 LYS A N 1
ATOM 716 C CA . LYS A 1 94 ? 17.748 6.061 -8.685 1.00 81.94 94 LYS A CA 1
ATOM 717 C C . LYS A 1 94 ? 18.045 4.809 -9.523 1.00 81.94 94 LYS A C 1
ATOM 719 O O . LYS A 1 94 ? 18.806 4.876 -10.487 1.00 81.94 94 LYS A O 1
ATOM 724 N N . ALA A 1 95 ? 17.428 3.684 -9.170 1.00 84.50 95 ALA A N 1
ATOM 725 C CA . ALA A 1 95 ? 17.507 2.475 -9.979 1.00 84.50 95 ALA A CA 1
ATOM 726 C C . ALA A 1 95 ? 17.007 2.698 -11.419 1.00 84.50 95 ALA A C 1
ATOM 728 O O . ALA A 1 95 ? 16.197 3.594 -11.688 1.00 84.50 95 ALA A O 1
ATOM 729 N N . ASP A 1 96 ? 17.485 1.856 -12.336 1.00 89.69 96 ASP A N 1
ATOM 730 C CA . ASP A 1 96 ? 17.180 1.945 -13.760 1.00 89.69 96 ASP A CA 1
ATOM 731 C C . ASP A 1 96 ? 15.673 1.908 -14.042 1.00 89.69 96 ASP A C 1
ATOM 733 O O . ASP A 1 96 ? 14.926 1.084 -13.505 1.00 89.69 96 ASP A O 1
ATOM 737 N N . MET A 1 97 ? 15.222 2.778 -14.950 1.00 87.69 97 MET A N 1
ATOM 738 C CA . MET A 1 97 ? 13.812 2.836 -15.354 1.00 87.69 97 MET A CA 1
ATOM 739 C C . MET A 1 97 ? 13.349 1.525 -16.001 1.00 87.69 97 MET A C 1
ATOM 741 O O . MET A 1 97 ? 12.206 1.126 -15.804 1.00 87.69 97 MET A O 1
ATOM 745 N N . GLU A 1 98 ? 14.233 0.821 -16.717 1.00 92.19 98 GLU A N 1
ATOM 746 C CA . GLU A 1 98 ? 13.936 -0.504 -17.278 1.00 92.19 98 GLU A CA 1
ATOM 747 C C . GLU A 1 98 ? 13.672 -1.545 -16.185 1.00 92.19 98 GLU A C 1
ATOM 749 O O . GLU A 1 98 ? 12.735 -2.335 -16.298 1.00 92.19 98 GLU A O 1
ATOM 754 N N . LEU A 1 99 ? 14.442 -1.508 -15.093 1.00 93.00 99 LEU A N 1
ATOM 755 C CA . LEU A 1 99 ? 14.248 -2.402 -13.954 1.00 93.00 99 LEU A CA 1
ATOM 756 C C . LEU A 1 99 ? 12.921 -2.109 -13.245 1.00 93.00 99 LEU A C 1
ATOM 758 O O . LEU A 1 99 ? 12.165 -3.033 -12.947 1.00 93.00 99 LEU A O 1
ATOM 762 N N . LEU A 1 100 ? 12.604 -0.832 -13.016 1.00 93.00 100 LEU A N 1
ATOM 763 C CA . LEU A 1 100 ? 11.322 -0.432 -12.428 1.00 93.00 100 LEU A CA 1
ATOM 764 C C . LEU A 1 100 ? 10.137 -0.855 -13.309 1.00 93.00 100 LEU A C 1
ATOM 766 O O . LEU A 1 100 ? 9.141 -1.356 -12.788 1.00 93.00 100 LEU A O 1
ATOM 770 N N . LEU A 1 101 ? 10.253 -0.718 -14.633 1.00 92.44 101 LEU A N 1
ATOM 771 C CA . LEU A 1 101 ? 9.234 -1.178 -15.581 1.00 92.44 101 LEU A CA 1
ATOM 772 C C . LEU A 1 101 ? 9.074 -2.703 -15.570 1.00 92.44 101 LEU A C 1
ATOM 774 O O . LEU A 1 101 ? 7.943 -3.183 -15.599 1.00 92.44 101 LEU A O 1
ATOM 778 N N . ALA A 1 102 ? 10.167 -3.466 -15.483 1.00 94.19 102 ALA A N 1
ATOM 779 C CA . ALA A 1 102 ? 10.116 -4.926 -15.385 1.00 94.19 102 ALA A CA 1
ATOM 780 C C . ALA A 1 102 ? 9.409 -5.391 -14.100 1.00 94.19 102 ALA A C 1
ATOM 782 O O . ALA A 1 102 ? 8.569 -6.291 -14.140 1.00 94.19 102 ALA A O 1
ATOM 783 N N . LEU A 1 103 ? 9.697 -4.742 -12.969 1.00 93.12 103 LEU A N 1
ATOM 784 C CA . LEU A 1 103 ? 9.014 -5.011 -11.702 1.00 93.12 103 LEU A CA 1
ATOM 785 C C . LEU A 1 103 ? 7.531 -4.621 -11.760 1.00 93.12 103 LEU A C 1
ATOM 787 O O . LEU A 1 103 ? 6.683 -5.351 -11.251 1.00 93.12 103 LEU A O 1
ATOM 791 N N . MET A 1 104 ? 7.200 -3.507 -12.418 1.00 91.06 104 MET A N 1
ATOM 792 C CA . MET A 1 104 ? 5.809 -3.100 -12.624 1.00 91.06 104 MET A CA 1
ATOM 793 C C . MET A 1 104 ? 5.055 -4.079 -13.539 1.00 91.06 104 MET A C 1
ATOM 795 O O . MET A 1 104 ? 3.874 -4.330 -13.315 1.00 91.06 104 MET A O 1
ATOM 799 N N . TYR A 1 105 ? 5.731 -4.654 -14.539 1.00 93.88 105 TYR A N 1
ATOM 800 C CA . TYR A 1 105 ? 5.169 -5.675 -15.424 1.00 93.88 105 TYR A CA 1
ATOM 801 C C . TYR A 1 105 ? 4.874 -6.985 -14.683 1.00 93.88 105 TYR A C 1
ATOM 803 O O . TYR A 1 105 ? 3.814 -7.559 -14.891 1.00 93.88 105 TYR A O 1
ATOM 811 N N . LEU A 1 106 ? 5.755 -7.421 -13.774 1.00 91.38 106 LEU A N 1
ATOM 812 C CA . LEU A 1 106 ? 5.532 -8.619 -12.947 1.00 91.38 106 LEU A CA 1
ATOM 813 C C . LEU A 1 106 ? 4.327 -8.509 -11.999 1.00 91.38 106 LEU A C 1
ATOM 815 O O . LEU A 1 106 ? 3.817 -9.525 -11.539 1.00 91.38 106 LEU A O 1
ATOM 819 N N . ILE A 1 107 ? 3.876 -7.290 -11.692 1.00 89.00 107 ILE A N 1
ATOM 820 C CA . ILE A 1 107 ? 2.698 -7.040 -10.852 1.00 89.00 107 ILE A CA 1
ATOM 821 C C . ILE A 1 107 ? 1.372 -7.246 -11.603 1.00 89.00 107 ILE A C 1
ATOM 823 O O . ILE A 1 107 ? 0.336 -7.405 -10.952 1.00 89.00 107 ILE A O 1
ATOM 827 N N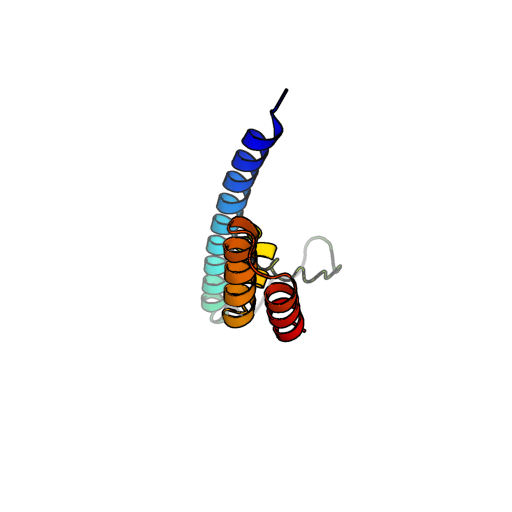 . ILE A 1 108 ? 1.372 -7.204 -12.938 1.00 83.88 108 ILE A N 1
ATOM 828 C CA . ILE A 1 108 ? 0.163 -7.324 -13.773 1.00 83.88 108 ILE A CA 1
ATOM 829 C C . ILE A 1 108 ? -0.199 -8.801 -13.921 1.00 83.88 108 ILE A C 1
ATOM 831 O O . ILE A 1 108 ? -1.306 -9.161 -13.453 1.00 83.88 108 ILE A O 1
#

Sequence (108 aa):
MPQGQDEMHRMQQDAVRRVQEMQNRARQAVDHSRQGASDQGAKQEKGTSRQEQSVAAAPPKPQGAQGIAPLDALMQDSERTLILILILLLSSEKADMELLLALMYLII

Secondary structure (DSSP, 8-state):
---HHHHHHHHHHHHHHHHHHHHHHHHHHHHHHHHHTTS--S---------------------TTTTSHHHHHHHTSHHHHHHHHHHHHHHHTT--HHHHHHHHHHT-

Organism: NCBI:txid2840830